Protein AF-A0A527XIR4-F1 (afdb_monomer_lite)

pLDDT: mean 94.07, std 4.56, range [69.12, 98.5]

Structure (mmCIF, N/CA/C/O backbone):
data_AF-A0A527XIR4-F1
#
_entry.id   AF-A0A527XIR4-F1
#
loop_
_atom_site.group_PDB
_atom_site.id
_atom_site.type_symbol
_atom_site.label_atom_id
_atom_site.label_alt_id
_atom_site.label_comp_id
_atom_site.label_asym_id
_atom_site.label_entity_id
_atom_site.label_seq_id
_atom_site.pdbx_PDB_ins_code
_atom_site.Cartn_x
_atom_site.Cartn_y
_atom_site.Cartn_z
_atom_site.occupancy
_atom_site.B_iso_or_equiv
_atom_site.auth_seq_id
_atom_site.auth_comp_id
_atom_site.auth_asym_id
_atom_site.auth_atom_id
_atom_site.pdbx_PDB_model_num
ATOM 1 N N . VAL A 1 1 ? -17.469 -8.112 3.573 1.00 76.81 1 VAL A N 1
ATOM 2 C CA . VAL A 1 1 ? -16.616 -7.674 2.441 1.00 76.81 1 VAL A CA 1
ATOM 3 C C . VAL A 1 1 ? -17.256 -8.041 1.109 1.00 76.81 1 VAL A C 1
ATOM 5 O O . VAL A 1 1 ? -17.502 -7.141 0.321 1.00 76.81 1 VAL A O 1
ATOM 8 N N . GLU A 1 2 ? -17.610 -9.309 0.894 1.00 85.06 2 GLU A N 1
ATOM 9 C CA . GLU A 1 2 ? -18.182 -9.814 -0.369 1.00 85.06 2 GLU A CA 1
ATOM 10 C C . GLU A 1 2 ? -19.403 -9.033 -0.869 1.00 85.06 2 GLU A C 1
ATOM 12 O O . GLU A 1 2 ? -19.424 -8.634 -2.026 1.00 85.06 2 GLU A O 1
ATOM 17 N N . TYR A 1 3 ? -20.356 -8.703 0.010 1.00 89.50 3 TYR A N 1
ATOM 18 C CA . TYR A 1 3 ? -21.544 -7.923 -0.365 1.00 89.50 3 TYR A CA 1
ATOM 19 C C . TYR A 1 3 ? -21.208 -6.592 -1.062 1.00 89.50 3 TYR A C 1
ATOM 21 O O . TYR A 1 3 ? -21.772 -6.268 -2.102 1.00 89.50 3 TYR A O 1
ATOM 29 N N . MET A 1 4 ? -20.254 -5.831 -0.518 1.00 89.25 4 MET A N 1
ATOM 30 C CA . MET A 1 4 ? -19.831 -4.559 -1.109 1.00 89.25 4 MET A CA 1
ATOM 31 C C . MET A 1 4 ? -19.148 -4.773 -2.464 1.00 89.25 4 MET A C 1
ATOM 33 O O . MET A 1 4 ? -19.371 -3.992 -3.383 1.00 89.25 4 MET A O 1
ATOM 37 N N . LEU A 1 5 ? -18.336 -5.826 -2.600 1.00 91.00 5 LEU A N 1
ATOM 38 C CA . LEU A 1 5 ? -17.654 -6.136 -3.859 1.00 91.00 5 LEU A CA 1
ATOM 39 C C . LEU A 1 5 ? -18.644 -6.531 -4.950 1.00 91.00 5 LEU A C 1
ATOM 41 O O . LEU A 1 5 ? -18.539 -6.023 -6.060 1.00 91.00 5 LEU A O 1
ATOM 45 N N . TYR A 1 6 ? -19.627 -7.370 -4.623 1.00 92.00 6 TYR A N 1
ATOM 46 C CA . TYR A 1 6 ? -20.662 -7.768 -5.572 1.00 92.00 6 TYR A CA 1
ATOM 47 C C . TYR A 1 6 ? -21.474 -6.569 -6.049 1.00 92.00 6 TYR A C 1
ATOM 49 O O . TYR A 1 6 ? -21.615 -6.396 -7.253 1.00 92.00 6 TYR A O 1
ATOM 57 N N . MET A 1 7 ? -21.874 -5.664 -5.149 1.00 94.25 7 MET A N 1
ATOM 58 C CA . MET A 1 7 ? -22.542 -4.429 -5.571 1.00 94.25 7 MET A CA 1
ATOM 59 C C . MET A 1 7 ? -21.679 -3.587 -6.521 1.00 94.25 7 MET A C 1
ATOM 61 O O . MET A 1 7 ? -22.176 -3.106 -7.536 1.00 94.25 7 MET A O 1
ATOM 65 N N . LEU A 1 8 ? -20.386 -3.408 -6.226 1.00 93.94 8 LEU A N 1
ATOM 66 C CA . LEU A 1 8 ? -19.490 -2.642 -7.100 1.00 93.94 8 LEU A CA 1
ATOM 67 C C . LEU A 1 8 ? -19.337 -3.311 -8.474 1.00 93.94 8 LEU A C 1
ATOM 69 O O . LEU A 1 8 ? -19.360 -2.628 -9.497 1.00 93.94 8 LEU A O 1
ATOM 73 N N . TRP A 1 9 ? -19.233 -4.637 -8.511 1.00 93.69 9 TRP A N 1
ATOM 74 C CA . TRP A 1 9 ? -19.126 -5.394 -9.756 1.00 93.69 9 TRP A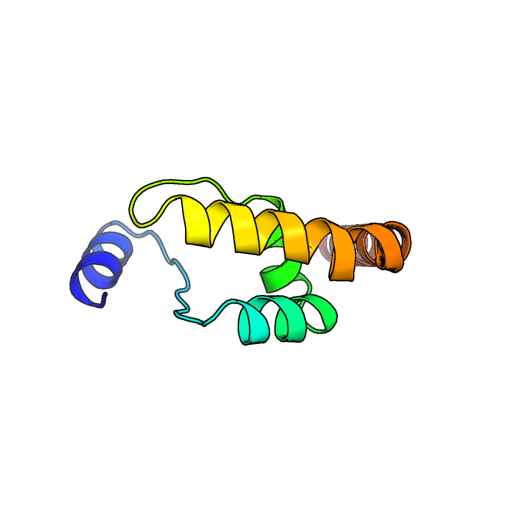 CA 1
ATOM 75 C C . TRP A 1 9 ? -20.410 -5.355 -10.582 1.00 93.69 9 TRP A C 1
ATOM 77 O O . TRP A 1 9 ? -20.325 -5.170 -11.795 1.00 93.69 9 TRP A O 1
ATOM 87 N N . ASP A 1 10 ? -21.576 -5.449 -9.943 1.00 94.62 10 ASP A N 1
ATOM 88 C CA . ASP A 1 10 ? -22.880 -5.319 -10.601 1.00 94.62 10 ASP A CA 1
ATOM 89 C C . ASP A 1 10 ? -23.057 -3.923 -11.219 1.00 94.62 10 ASP A C 1
ATOM 91 O O . ASP A 1 10 ? -23.647 -3.773 -12.287 1.00 94.62 10 ASP A O 1
ATOM 95 N N . MET A 1 11 ? -22.464 -2.895 -10.600 1.00 96.38 11 MET A N 1
ATOM 96 C CA . MET A 1 11 ? -22.374 -1.536 -11.150 1.00 96.38 11 MET A CA 1
ATOM 97 C C . MET A 1 11 ? -21.304 -1.381 -12.250 1.00 96.38 11 MET A C 1
ATOM 99 O O . MET A 1 11 ? -21.104 -0.282 -12.768 1.00 96.38 11 MET A O 1
ATOM 103 N N . GLY A 1 12 ? -20.594 -2.452 -12.611 1.00 94.75 12 GLY A N 1
ATOM 104 C CA . GLY A 1 12 ? -19.534 -2.463 -13.624 1.00 94.75 12 GLY A CA 1
ATOM 105 C C . GLY A 1 12 ? -18.152 -2.022 -13.124 1.00 94.75 12 GLY A C 1
ATOM 106 O O . GLY A 1 12 ? -17.199 -1.997 -13.907 1.00 94.75 12 GLY A O 1
ATOM 107 N N . LEU A 1 13 ? -17.998 -1.701 -11.835 1.00 94.38 13 LEU A N 1
ATOM 108 C CA . LEU A 1 13 ? -16.729 -1.280 -11.239 1.00 94.38 13 LEU A CA 1
ATOM 109 C C . LEU A 1 13 ? -15.891 -2.497 -10.843 1.00 94.38 13 LEU A C 1
ATOM 111 O O . LEU A 1 13 ? -16.058 -3.058 -9.765 1.00 94.38 13 LEU A O 1
ATOM 115 N N . LYS A 1 14 ? -14.936 -2.889 -11.688 1.00 87.62 14 LYS A N 1
ATOM 116 C CA . LYS A 1 14 ? -14.023 -4.014 -11.418 1.00 87.62 14 LYS A CA 1
ATOM 117 C C . LYS A 1 14 ? -12.914 -3.623 -10.435 1.00 87.62 14 LYS A C 1
ATOM 119 O O . LYS A 1 14 ? -11.790 -3.336 -10.837 1.00 87.62 14 LYS A O 1
ATOM 124 N N . VAL A 1 15 ? -13.238 -3.601 -9.145 1.00 88.88 15 VAL A N 1
ATOM 125 C CA . VAL A 1 15 ? -12.280 -3.290 -8.072 1.00 88.88 15 VAL A CA 1
ATOM 126 C C . VAL A 1 15 ? -11.590 -4.545 -7.533 1.00 88.88 15 VAL A C 1
ATOM 128 O O . VAL A 1 15 ? -12.224 -5.588 -7.357 1.00 88.88 15 VAL A O 1
ATOM 131 N N . GLY A 1 16 ? -10.293 -4.430 -7.238 1.00 86.38 16 GLY A N 1
ATOM 132 C CA . GLY A 1 16 ? -9.563 -5.401 -6.423 1.00 86.38 16 GLY A CA 1
ATOM 133 C C . GLY A 1 16 ? -9.792 -5.160 -4.927 1.00 86.38 16 GLY A C 1
ATOM 134 O O . GLY A 1 16 ? -10.107 -4.044 -4.517 1.00 86.38 16 GLY A O 1
ATOM 135 N N . HIS A 1 17 ? -9.620 -6.194 -4.101 1.00 89.69 17 HIS A N 1
ATOM 136 C CA . HIS A 1 17 ? -9.720 -6.084 -2.642 1.00 89.69 17 HIS A CA 1
ATOM 137 C C . HIS A 1 17 ? -8.576 -6.835 -1.954 1.00 89.69 17 HIS A C 1
ATOM 139 O O . HIS A 1 17 ? -8.148 -7.893 -2.415 1.00 89.69 17 HIS A O 1
ATOM 145 N N . ALA A 1 18 ? -8.121 -6.301 -0.821 1.00 92.38 18 ALA A N 1
ATOM 146 C CA . ALA A 1 18 ? -7.247 -6.999 0.110 1.00 92.38 18 ALA A CA 1
ATOM 147 C C . ALA A 1 18 ? -7.516 -6.524 1.544 1.00 92.38 18 ALA A C 1
ATOM 149 O O . ALA A 1 18 ? -7.710 -5.333 1.780 1.00 92.38 18 ALA A O 1
ATOM 150 N N . THR A 1 19 ? -7.481 -7.446 2.505 1.00 93.62 19 THR A N 1
ATOM 151 C CA . THR A 1 19 ? -7.491 -7.141 3.943 1.00 93.62 19 THR A CA 1
ATOM 152 C C . THR A 1 19 ? -6.188 -7.644 4.542 1.00 93.62 19 THR A C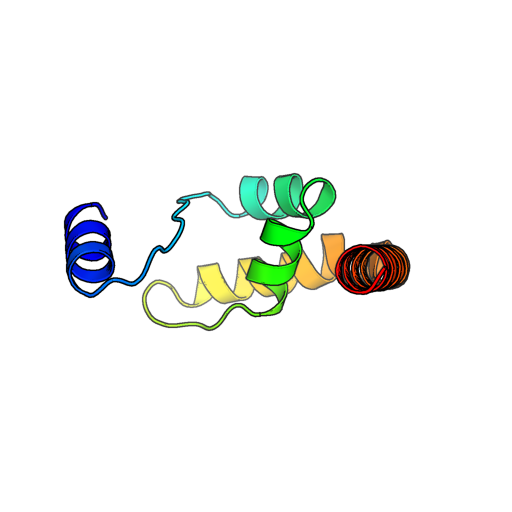 1
ATOM 154 O O . THR A 1 19 ? -5.832 -8.807 4.369 1.00 93.62 19 THR A O 1
ATOM 157 N N . ARG A 1 20 ? -5.436 -6.746 5.180 1.00 94.81 20 ARG A N 1
ATOM 158 C CA . ARG A 1 20 ? -4.075 -6.993 5.666 1.00 94.81 20 ARG A CA 1
ATOM 159 C C . ARG A 1 20 ? -3.857 -6.240 6.971 1.00 94.81 20 ARG A C 1
ATOM 161 O O . ARG A 1 20 ? -4.500 -5.217 7.202 1.00 94.81 20 ARG A O 1
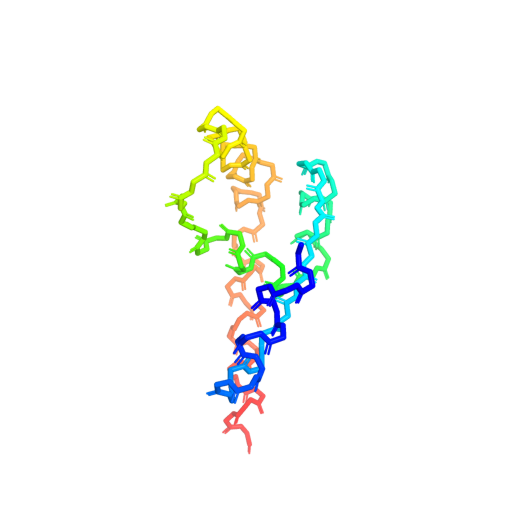ATOM 168 N N . ASN A 1 21 ? -2.952 -6.738 7.805 1.00 97.38 21 ASN A N 1
ATOM 169 C CA . ASN A 1 21 ? -2.422 -5.951 8.916 1.00 97.38 21 ASN A CA 1
ATOM 170 C C . ASN A 1 21 ? -1.371 -4.944 8.397 1.00 97.38 21 ASN A C 1
ATOM 172 O O . ASN A 1 21 ? -0.959 -4.999 7.235 1.00 97.38 21 ASN A O 1
ATOM 176 N N . ILE A 1 22 ? -0.939 -4.024 9.264 1.00 97.75 22 ILE A N 1
ATOM 177 C CA . ILE A 1 22 ? 0.033 -2.978 8.907 1.00 97.75 22 ILE A CA 1
ATOM 178 C C . ILE A 1 22 ? 1.359 -3.585 8.434 1.00 97.75 22 ILE A C 1
ATOM 180 O O . ILE A 1 22 ? 1.901 -3.143 7.425 1.00 97.75 22 ILE A O 1
ATOM 184 N N . GLU A 1 23 ? 1.854 -4.624 9.103 1.00 98.00 23 GLU A N 1
ATOM 185 C CA . GLU A 1 23 ? 3.141 -5.243 8.773 1.00 98.00 23 GLU A CA 1
ATOM 186 C C . GLU A 1 23 ? 3.147 -5.840 7.357 1.00 98.00 23 GLU A C 1
ATOM 188 O O . GLU A 1 23 ? 4.070 -5.615 6.572 1.00 98.00 23 GLU A O 1
ATOM 193 N N . ASP A 1 24 ? 2.067 -6.524 6.976 1.00 97.94 24 ASP A N 1
ATOM 194 C CA . ASP A 1 24 ? 1.889 -7.050 5.626 1.00 97.94 24 ASP A CA 1
ATOM 195 C C . ASP A 1 24 ? 1.794 -5.937 4.580 1.00 97.94 24 ASP A C 1
ATOM 197 O O . ASP A 1 24 ? 2.370 -6.071 3.497 1.00 97.94 24 ASP A O 1
ATOM 201 N N . CYS A 1 25 ? 1.105 -4.832 4.886 1.00 97.88 25 CYS A N 1
ATOM 202 C CA . CYS A 1 25 ? 1.051 -3.663 4.006 1.00 97.88 25 CYS A CA 1
ATOM 203 C C . CYS A 1 25 ? 2.451 -3.092 3.746 1.00 97.88 25 CYS A C 1
ATOM 205 O O . CYS A 1 25 ? 2.817 -2.874 2.588 1.00 97.88 25 CYS A O 1
ATOM 207 N N . LEU A 1 26 ? 3.254 -2.907 4.798 1.00 97.44 26 LEU A N 1
ATOM 208 C CA . LEU A 1 26 ? 4.616 -2.382 4.691 1.00 97.44 26 LEU A CA 1
ATOM 209 C C . LEU A 1 26 ? 5.513 -3.332 3.899 1.00 97.44 26 LEU A C 1
ATOM 211 O O . LEU A 1 26 ? 6.127 -2.921 2.914 1.00 97.44 26 LEU A O 1
ATOM 215 N N . ARG A 1 27 ? 5.537 -4.617 4.261 1.00 97.38 27 ARG A N 1
ATOM 216 C CA . ARG A 1 27 ? 6.346 -5.636 3.584 1.00 97.38 27 ARG A CA 1
ATOM 217 C C . ARG A 1 27 ? 6.008 -5.749 2.097 1.00 97.38 27 ARG A C 1
ATOM 219 O O . ARG A 1 27 ? 6.911 -5.743 1.262 1.00 97.38 27 ARG A O 1
ATOM 226 N N . LEU A 1 28 ? 4.724 -5.837 1.747 1.00 97.12 28 LEU A N 1
ATOM 227 C CA . LEU A 1 28 ? 4.302 -5.995 0.352 1.00 97.12 28 LEU A CA 1
ATOM 228 C C . LEU A 1 28 ? 4.558 -4.735 -0.475 1.00 97.12 28 LEU A C 1
ATOM 230 O O . LEU A 1 28 ? 4.986 -4.848 -1.618 1.00 97.12 28 LEU A O 1
ATOM 234 N N . SER A 1 29 ? 4.411 -3.544 0.108 1.00 96.56 29 SER A N 1
ATOM 235 C CA . SER A 1 29 ? 4.689 -2.283 -0.592 1.00 96.56 29 SER A CA 1
ATOM 236 C C . SER A 1 29 ? 6.146 -2.114 -1.050 1.00 96.56 29 SER A C 1
ATOM 238 O O . SER A 1 29 ? 6.426 -1.302 -1.929 1.00 96.56 29 SER A O 1
ATOM 240 N N . ARG A 1 30 ? 7.085 -2.891 -0.496 1.00 94.44 30 ARG A N 1
ATOM 241 C CA . ARG A 1 30 ? 8.487 -2.905 -0.946 1.00 94.44 30 ARG A CA 1
ATOM 242 C C . ARG A 1 30 ? 8.700 -3.712 -2.226 1.00 94.44 30 ARG A C 1
ATOM 244 O O . ARG A 1 30 ? 9.678 -3.479 -2.922 1.00 94.44 30 ARG A O 1
ATOM 251 N N . SER A 1 31 ? 7.819 -4.672 -2.502 1.00 93.88 31 SER A N 1
ATOM 252 C CA . SER A 1 31 ? 7.960 -5.624 -3.615 1.00 93.88 31 SER A CA 1
ATOM 253 C C . SER A 1 31 ? 6.906 -5.449 -4.707 1.00 93.88 31 SER A C 1
ATOM 255 O O . SER A 1 31 ? 7.129 -5.883 -5.832 1.00 93.88 31 SER A O 1
ATOM 257 N N . ASP A 1 32 ? 5.789 -4.786 -4.404 1.00 94.75 32 ASP A N 1
ATOM 258 C CA . ASP A 1 32 ? 4.691 -4.547 -5.337 1.00 94.75 32 ASP A CA 1
ATOM 259 C C . ASP A 1 32 ? 4.383 -3.047 -5.428 1.00 94.75 32 ASP A C 1
ATOM 261 O O . ASP A 1 32 ? 3.897 -2.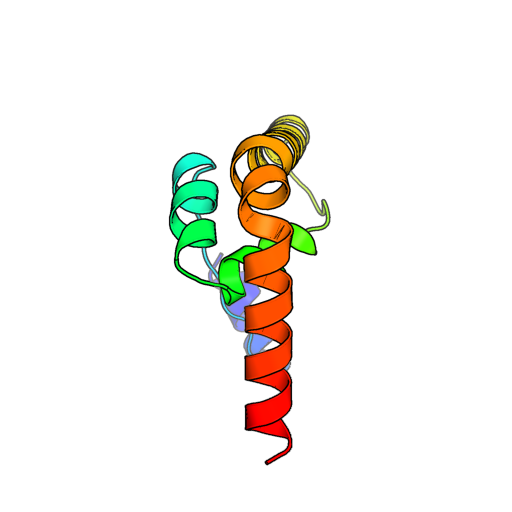415 -4.480 1.00 94.75 32 ASP A O 1
ATOM 265 N N . ILE A 1 33 ? 4.654 -2.479 -6.605 1.00 92.69 33 ILE A N 1
ATOM 266 C CA . ILE A 1 33 ? 4.450 -1.056 -6.873 1.00 92.69 33 ILE A CA 1
ATOM 267 C C . ILE A 1 33 ? 2.972 -0.657 -6.867 1.00 92.69 33 ILE A C 1
ATOM 269 O O . ILE A 1 33 ? 2.656 0.457 -6.460 1.00 92.69 33 ILE A O 1
ATOM 273 N N . THR A 1 34 ? 2.057 -1.558 -7.227 1.00 93.25 34 THR A N 1
ATOM 274 C CA . THR A 1 34 ? 0.611 -1.294 -7.212 1.00 93.25 34 THR A CA 1
ATOM 275 C C . THR A 1 34 ? 0.127 -1.117 -5.780 1.00 93.25 34 THR A C 1
ATOM 277 O O . THR A 1 34 ? -0.608 -0.173 -5.475 1.00 93.25 34 THR A O 1
ATOM 280 N N . ILE A 1 35 ? 0.582 -1.988 -4.872 1.00 95.44 35 ILE A N 1
ATOM 281 C CA . ILE A 1 35 ? 0.281 -1.875 -3.438 1.00 95.44 35 ILE A CA 1
ATOM 282 C C . ILE A 1 35 ? 0.890 -0.591 -2.880 1.00 95.44 35 ILE A C 1
ATOM 284 O O . ILE A 1 35 ? 0.218 0.148 -2.160 1.00 95.44 35 ILE A O 1
ATOM 288 N N . ARG A 1 36 ? 2.139 -0.292 -3.245 1.00 96.06 36 ARG A N 1
ATOM 289 C CA . ARG A 1 36 ? 2.819 0.929 -2.815 1.00 96.06 36 ARG A CA 1
ATOM 290 C C . ARG A 1 36 ? 2.078 2.194 -3.242 1.00 96.06 36 ARG A C 1
ATOM 292 O O . ARG A 1 36 ? 1.835 3.054 -2.400 1.00 96.06 36 ARG A O 1
ATOM 299 N N . THR A 1 37 ? 1.701 2.301 -4.516 1.00 95.88 37 THR A N 1
ATOM 300 C CA . THR A 1 37 ? 0.915 3.429 -5.033 1.00 95.88 37 THR A CA 1
ATOM 301 C C . THR A 1 37 ? -0.435 3.521 -4.323 1.00 95.88 37 THR A C 1
ATOM 303 O O . THR A 1 37 ? -0.822 4.605 -3.904 1.00 95.88 37 THR A O 1
ATOM 306 N N . SER A 1 38 ? -1.106 2.388 -4.087 1.00 95.38 38 SER A N 1
ATOM 307 C CA . SER A 1 38 ? -2.399 2.362 -3.385 1.00 95.38 38 SER A CA 1
ATOM 308 C C . SER A 1 38 ? -2.320 2.927 -1.960 1.00 95.38 38 SER A C 1
ATOM 310 O O . SER A 1 38 ? -3.238 3.620 -1.529 1.00 95.38 38 SER A O 1
ATOM 312 N N . ILE A 1 39 ? -1.235 2.653 -1.222 1.00 96.81 39 ILE A N 1
ATOM 313 C CA . ILE A 1 39 ? -1.027 3.210 0.127 1.00 96.81 39 ILE A CA 1
ATOM 314 C C . ILE A 1 39 ? -0.630 4.690 0.051 1.00 96.81 39 ILE A C 1
ATOM 316 O O . ILE A 1 39 ? -1.102 5.488 0.856 1.00 96.81 39 ILE A O 1
ATOM 320 N N . LEU A 1 40 ? 0.191 5.074 -0.932 1.00 96.44 40 LEU A N 1
ATOM 321 C CA . LEU A 1 40 ? 0.595 6.468 -1.146 1.00 96.44 40 LEU A CA 1
ATOM 322 C C . LEU A 1 40 ? -0.608 7.387 -1.429 1.00 96.44 40 LEU A C 1
ATOM 324 O O . LEU A 1 40 ? -0.600 8.550 -1.035 1.00 96.44 40 LEU A O 1
ATOM 328 N N . GLU A 1 41 ? -1.643 6.860 -2.084 1.00 95.88 41 GLU A N 1
ATOM 329 C CA . GLU A 1 41 ? -2.881 7.575 -2.422 1.00 95.88 41 GLU A CA 1
ATOM 330 C C . GLU A 1 41 ? -4.033 7.304 -1.439 1.00 95.88 41 GLU A C 1
ATOM 332 O O . GLU A 1 41 ? -5.179 7.698 -1.691 1.00 95.88 41 GLU A O 1
ATOM 337 N N . ALA A 1 42 ? -3.753 6.625 -0.323 1.00 96.62 42 ALA A N 1
ATOM 338 C CA . ALA A 1 42 ? -4.773 6.222 0.630 1.00 96.62 42 ALA A CA 1
ATOM 339 C C . ALA A 1 42 ? -5.525 7.427 1.213 1.00 96.62 42 ALA A C 1
ATOM 341 O O . ALA A 1 42 ? -4.961 8.485 1.497 1.00 96.62 42 ALA A O 1
ATOM 342 N N . ARG A 1 43 ? -6.831 7.239 1.425 1.00 96.94 43 ARG A N 1
ATOM 343 C CA . ARG A 1 43 ? -7.713 8.212 2.074 1.00 96.94 43 ARG A CA 1
ATOM 344 C C . ARG A 1 43 ? -8.478 7.527 3.189 1.00 96.94 43 ARG A C 1
ATOM 346 O O . ARG A 1 43 ? -9.014 6.436 2.994 1.00 96.94 43 ARG A O 1
ATOM 353 N N . PHE A 1 44 ? -8.558 8.179 4.343 1.00 97.50 44 PHE A N 1
ATOM 354 C CA . PHE A 1 44 ? -9.409 7.712 5.427 1.00 97.50 44 PHE A CA 1
ATOM 355 C C . PHE A 1 44 ? -10.879 7.802 5.006 1.00 97.50 44 PHE A C 1
ATOM 357 O O . PHE A 1 44 ? -11.344 8.862 4.590 1.00 97.50 44 PHE A O 1
ATOM 364 N N . LEU A 1 45 ? -11.600 6.685 5.113 1.00 94.88 45 LEU A N 1
ATOM 3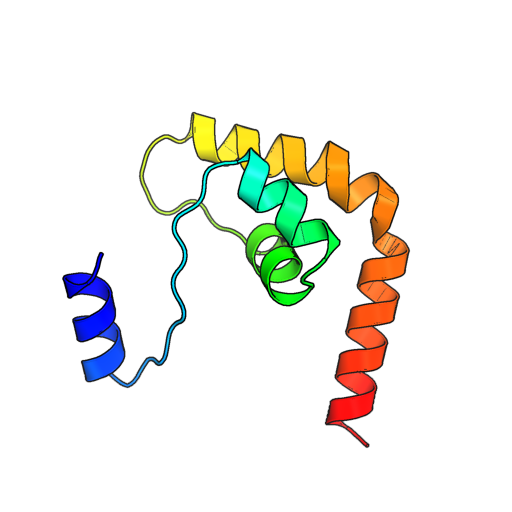65 C CA . LEU A 1 45 ? -13.038 6.624 4.845 1.00 94.88 45 LEU A CA 1
ATOM 366 C C . LEU A 1 45 ? -13.820 6.413 6.139 1.00 94.88 45 LEU A C 1
ATOM 368 O O . LEU A 1 45 ? -14.708 7.196 6.465 1.00 94.88 45 LEU A O 1
ATOM 372 N N . TRP A 1 46 ? -13.496 5.345 6.868 1.00 95.50 46 TRP A N 1
ATOM 373 C CA . TRP A 1 46 ? -14.170 4.970 8.105 1.00 95.50 46 TRP A CA 1
ATOM 374 C C . TRP A 1 46 ? -13.345 3.945 8.891 1.00 95.50 46 TRP A C 1
ATOM 376 O O . TRP A 1 46 ? -12.558 3.201 8.304 1.00 95.50 46 TRP A O 1
ATOM 386 N N . GLY A 1 47 ? -13.574 3.860 10.203 1.00 96.25 47 GLY A N 1
ATOM 387 C CA . GLY A 1 47 ? -12.973 2.865 11.092 1.00 96.25 47 GLY A CA 1
ATOM 388 C C 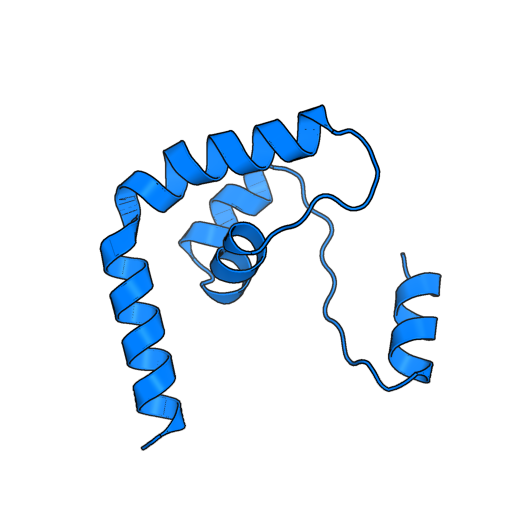. GLY A 1 47 ? -12.100 3.491 12.175 1.00 96.25 47 GLY A C 1
ATOM 389 O O . GLY A 1 47 ? -12.312 4.631 12.584 1.00 96.25 47 GLY A O 1
ATOM 390 N N . GLU A 1 48 ? -11.121 2.730 12.660 1.00 97.56 48 GLU A N 1
ATOM 391 C CA . GLU A 1 48 ? -10.197 3.203 13.687 1.00 97.56 48 GLU A CA 1
ATOM 392 C C . GLU A 1 48 ? -9.161 4.163 13.092 1.00 97.56 48 GLU A C 1
ATOM 394 O O . GLU A 1 48 ? -8.243 3.761 12.377 1.00 97.56 48 GLU A O 1
ATOM 399 N N . GLN A 1 49 ? -9.294 5.447 13.419 1.00 98.00 49 GLN A N 1
ATOM 400 C CA . GLN A 1 49 ? -8.417 6.491 12.892 1.00 98.00 49 GLN A CA 1
ATOM 401 C C . GLN A 1 49 ? -6.945 6.291 13.287 1.00 98.00 49 GLN A C 1
ATOM 403 O O . GLN A 1 49 ? -6.060 6.512 12.466 1.00 98.00 49 GLN A O 1
ATOM 408 N N . LYS A 1 50 ? -6.677 5.787 14.499 1.00 98.06 50 LYS A N 1
ATOM 409 C CA . LYS A 1 50 ? -5.310 5.499 14.962 1.00 98.06 50 LYS A CA 1
ATOM 410 C C . LYS A 1 50 ? -4.595 4.483 14.073 1.00 98.06 50 LYS A C 1
ATOM 412 O O . LYS A 1 50 ? -3.421 4.660 13.777 1.00 98.06 50 LYS A O 1
ATOM 417 N N . LEU A 1 51 ? -5.310 3.455 13.610 1.00 97.62 51 LEU A N 1
ATOM 418 C CA . LEU A 1 51 ? -4.751 2.424 12.735 1.00 97.62 51 LEU A CA 1
ATOM 419 C C . LEU A 1 51 ? -4.355 3.004 11.369 1.00 97.62 51 LEU A C 1
ATOM 421 O O . LEU A 1 51 ? -3.317 2.654 10.811 1.00 97.62 51 LEU A O 1
ATOM 425 N N . TYR A 1 52 ? -5.172 3.919 10.840 1.00 98.25 52 TYR A N 1
ATOM 426 C CA . TYR A 1 52 ? -4.869 4.639 9.605 1.00 98.25 52 TYR A CA 1
ATOM 427 C C . TYR A 1 52 ? -3.642 5.549 9.759 1.00 98.25 52 TYR A C 1
ATOM 429 O O . TYR A 1 52 ? -2.740 5.520 8.922 1.00 98.25 52 TYR A O 1
ATOM 437 N N . GLU A 1 53 ? -3.584 6.326 10.842 1.00 98.38 53 GLU A N 1
ATOM 438 C CA . GLU A 1 53 ? -2.458 7.218 11.139 1.00 98.38 53 GLU A CA 1
ATOM 439 C C . GLU A 1 53 ? -1.152 6.441 11.352 1.00 98.38 53 GLU A C 1
ATOM 441 O O . GLU A 1 53 ? -0.104 6.848 10.843 1.00 98.38 53 GLU A O 1
ATOM 446 N N . GLU A 1 54 ? -1.211 5.299 12.043 1.00 98.50 54 GLU A N 1
ATOM 447 C CA . GLU A 1 54 ? -0.066 4.407 12.227 1.00 98.50 54 GLU A CA 1
ATOM 448 C C . GLU A 1 54 ? 0.441 3.874 10.884 1.00 98.50 54 GLU A C 1
ATOM 450 O O . GLU A 1 54 ? 1.639 3.968 10.605 1.00 98.50 54 GLU A O 1
ATOM 455 N N . LEU A 1 55 ? -0.459 3.372 10.028 1.00 98.44 55 LEU A N 1
ATOM 456 C CA . LEU A 1 55 ? -0.097 2.868 8.704 1.00 98.44 55 LEU A CA 1
ATOM 457 C C . LEU A 1 55 ? 0.626 3.939 7.882 1.00 98.44 55 LEU A C 1
ATOM 459 O O . LEU A 1 55 ? 1.693 3.659 7.340 1.00 98.44 55 LEU A O 1
ATOM 463 N N . LEU A 1 56 ? 0.077 5.156 7.801 1.00 98.19 56 LEU A N 1
ATOM 464 C CA . LEU A 1 56 ? 0.688 6.233 7.019 1.00 98.19 56 LEU A CA 1
ATOM 465 C C . LEU A 1 56 ? 2.033 6.681 7.591 1.00 98.19 56 LEU A C 1
ATOM 467 O O . LEU A 1 56 ? 2.989 6.861 6.837 1.00 98.19 56 LEU A O 1
ATOM 471 N N . THR A 1 57 ? 2.126 6.820 8.914 1.00 98.31 57 THR A N 1
ATOM 472 C CA . THR A 1 57 ? 3.360 7.246 9.587 1.00 98.31 57 THR A CA 1
ATOM 473 C C . THR A 1 57 ? 4.478 6.230 9.371 1.00 98.31 57 THR A C 1
ATOM 475 O O . THR A 1 57 ? 5.590 6.592 8.980 1.00 98.31 57 THR A O 1
ATOM 478 N N . ARG A 1 58 ? 4.185 4.940 9.582 1.00 98.25 58 ARG A N 1
ATOM 479 C CA . ARG A 1 58 ? 5.157 3.864 9.365 1.00 98.25 58 ARG A CA 1
ATOM 480 C C . ARG A 1 58 ? 5.514 3.718 7.891 1.00 98.25 58 ARG A C 1
ATOM 482 O O . ARG A 1 58 ? 6.684 3.552 7.569 1.00 98.25 58 ARG A O 1
ATOM 489 N N . PHE A 1 59 ? 4.546 3.837 6.986 1.00 98.12 59 PHE A N 1
ATOM 490 C CA . PHE A 1 59 ? 4.803 3.762 5.550 1.00 98.12 59 PHE A CA 1
ATOM 491 C C . PHE A 1 59 ? 5.728 4.885 5.061 1.00 98.12 59 PHE A C 1
ATOM 493 O O . PHE A 1 59 ? 6.678 4.606 4.324 1.00 98.12 59 PHE A O 1
ATOM 500 N N . ASP A 1 60 ? 5.517 6.128 5.510 1.00 97.50 60 ASP A N 1
ATOM 501 C CA . ASP A 1 60 ? 6.423 7.238 5.194 1.00 97.50 60 ASP A CA 1
ATOM 502 C C . ASP A 1 60 ? 7.850 6.936 5.669 1.00 97.50 60 ASP A C 1
ATOM 504 O O . ASP A 1 60 ? 8.806 6.969 4.888 1.00 97.50 60 ASP A O 1
ATOM 508 N N . HIS A 1 61 ? 7.982 6.582 6.949 1.00 97.44 61 HIS A N 1
ATOM 509 C CA . HIS A 1 61 ? 9.276 6.402 7.593 1.00 97.44 61 HIS A CA 1
ATOM 510 C C . HIS A 1 61 ? 10.049 5.189 7.060 1.00 97.44 61 HIS A C 1
ATOM 512 O O . HIS A 1 61 ? 11.249 5.270 6.800 1.00 97.44 61 HIS A O 1
ATOM 518 N N . GLU A 1 62 ? 9.370 4.057 6.898 1.00 96.69 62 GLU A N 1
ATOM 519 C CA . GLU A 1 62 ? 10.011 2.781 6.598 1.00 96.69 62 GLU A CA 1
ATOM 520 C C . GLU A 1 62 ? 10.161 2.521 5.095 1.00 96.69 62 GLU A C 1
ATOM 522 O O . GLU A 1 62 ? 11.061 1.772 4.697 1.00 96.69 62 GLU A O 1
ATOM 527 N N . VAL A 1 63 ? 9.298 3.107 4.257 1.00 95.81 63 VAL A N 1
ATOM 528 C CA . VAL A 1 63 ? 9.250 2.832 2.813 1.00 95.81 63 VAL A CA 1
ATOM 529 C C . VAL A 1 63 ? 9.546 4.090 2.003 1.00 95.81 63 VAL A C 1
ATOM 531 O O . VAL A 1 63 ? 10.501 4.096 1.227 1.00 95.81 63 VAL A O 1
ATOM 534 N N . VAL A 1 64 ? 8.771 5.165 2.162 1.00 95.62 64 VAL A N 1
ATOM 535 C CA . VAL A 1 64 ? 8.859 6.330 1.260 1.00 95.62 64 VAL A CA 1
ATOM 536 C C . VAL A 1 64 ? 10.209 7.035 1.364 1.00 95.62 64 VAL A C 1
ATOM 538 O O . VAL A 1 64 ? 10.861 7.236 0.338 1.00 95.62 64 VAL A O 1
ATOM 541 N N . ARG A 1 65 ? 10.661 7.363 2.581 1.00 93.81 65 ARG A N 1
ATOM 542 C CA . ARG A 1 65 ? 11.906 8.121 2.804 1.00 93.81 65 ARG A CA 1
ATOM 543 C C . ARG A 1 65 ? 13.151 7.444 2.245 1.00 93.81 65 ARG A C 1
ATOM 545 O O . ARG A 1 65 ? 14.073 8.129 1.815 1.00 93.81 65 ARG A O 1
ATOM 552 N N . THR A 1 66 ? 13.188 6.117 2.267 1.00 91.31 66 THR A N 1
ATOM 553 C CA . THR A 1 66 ? 14.365 5.335 1.875 1.00 91.31 66 THR A CA 1
ATOM 554 C C . THR A 1 66 ? 14.360 4.960 0.398 1.00 91.31 66 THR A C 1
ATOM 556 O O . THR A 1 66 ? 15.429 4.827 -0.182 1.00 91.31 66 THR A O 1
ATOM 559 N N . THR A 1 67 ? 13.179 4.837 -0.220 1.00 93.50 67 THR A N 1
ATOM 560 C CA . THR A 1 67 ? 13.035 4.251 -1.567 1.00 93.50 67 THR A CA 1
ATOM 561 C C . THR A 1 67 ? 12.278 5.146 -2.558 1.00 93.50 67 THR A C 1
ATOM 563 O O . THR A 1 67 ? 11.702 4.677 -3.541 1.00 93.50 67 THR A O 1
ATOM 566 N N . GLY A 1 68 ? 12.185 6.450 -2.279 1.00 91.81 68 GLY A N 1
ATOM 567 C CA . GLY A 1 68 ? 11.471 7.424 -3.115 1.00 91.81 68 GLY A CA 1
ATOM 568 C C . GLY A 1 68 ? 11.994 7.518 -4.558 1.00 91.81 68 GLY A C 1
ATOM 569 O O . GLY A 1 68 ? 11.190 7.404 -5.486 1.00 91.81 68 GLY A O 1
ATOM 570 N N . PRO A 1 69 ? 13.314 7.673 -4.787 1.00 94.06 69 PRO A N 1
ATOM 571 C CA . PRO A 1 69 ? 13.871 7.726 -6.139 1.00 94.06 69 PRO A CA 1
ATOM 572 C C . PRO A 1 69 ? 13.585 6.465 -6.963 1.00 94.06 69 PRO A C 1
ATOM 574 O O . PRO A 1 69 ? 13.207 6.566 -8.127 1.00 94.06 69 PRO A O 1
ATOM 577 N N . GLU A 1 70 ? 13.701 5.285 -6.351 1.00 92.94 70 GLU A N 1
ATOM 578 C CA . GLU A 1 70 ? 13.449 3.991 -7.002 1.00 92.94 70 GLU A CA 1
ATOM 579 C C . GLU A 1 70 ? 11.990 3.869 -7.453 1.00 92.94 70 GLU A C 1
ATOM 581 O O . GLU A 1 70 ? 11.716 3.437 -8.571 1.00 92.94 70 GLU A O 1
ATOM 586 N N . TYR A 1 71 ? 11.049 4.329 -6.623 1.00 94.50 71 TYR A N 1
ATOM 587 C CA . TYR A 1 71 ? 9.635 4.391 -6.987 1.00 94.50 71 TYR A CA 1
ATOM 588 C C . TYR A 1 71 ? 9.380 5.288 -8.198 1.00 94.50 71 TYR A C 1
ATOM 590 O O . TYR A 1 71 ? 8.659 4.892 -9.112 1.00 94.50 71 TYR A O 1
ATOM 598 N N . VAL A 1 72 ? 9.979 6.483 -8.226 1.00 94.25 72 VAL A N 1
ATOM 599 C CA . VAL A 1 72 ? 9.820 7.412 -9.353 1.00 94.25 72 VAL A CA 1
ATOM 600 C C . VAL A 1 72 ? 10.344 6.785 -10.643 1.00 94.25 72 VAL A C 1
ATOM 602 O O . VAL A 1 72 ? 9.645 6.820 -11.653 1.00 94.25 72 VAL A O 1
ATOM 605 N N . GLN A 1 73 ? 11.526 6.163 -10.608 1.00 94.12 73 GLN A N 1
ATOM 606 C CA . GLN A 1 73 ? 12.088 5.476 -11.775 1.00 94.12 73 GLN A CA 1
ATOM 607 C C . GLN A 1 73 ? 11.182 4.342 -12.261 1.00 94.12 73 GLN A C 1
ATOM 609 O O . GLN A 1 73 ? 10.896 4.253 -13.452 1.00 94.12 73 GLN A O 1
ATOM 614 N N . ALA A 1 74 ? 10.658 3.525 -11.345 1.00 92.62 74 ALA A N 1
ATOM 615 C CA . ALA A 1 74 ? 9.750 2.442 -11.702 1.00 92.62 74 ALA A CA 1
ATOM 616 C C . ALA A 1 74 ? 8.436 2.952 -12.330 1.00 92.62 74 ALA A C 1
ATOM 618 O O . ALA A 1 74 ? 7.963 2.380 -13.310 1.00 92.62 74 ALA A O 1
ATOM 619 N N . LYS A 1 75 ? 7.865 4.064 -11.839 1.00 93.62 75 LYS A N 1
ATOM 620 C CA . LYS A 1 75 ? 6.674 4.681 -12.455 1.00 93.62 75 LYS A CA 1
ATOM 621 C C . LYS A 1 75 ? 6.960 5.300 -13.824 1.00 93.62 75 LYS A C 1
ATOM 623 O O . LYS A 1 75 ? 6.080 5.268 -14.683 1.00 93.62 75 LYS A O 1
ATOM 628 N N . LEU A 1 76 ? 8.152 5.866 -14.030 1.00 94.06 76 LEU A N 1
ATOM 629 C CA . LEU A 1 76 ? 8.573 6.364 -15.342 1.00 94.06 76 LEU A CA 1
ATOM 630 C C . LEU A 1 76 ? 8.712 5.214 -16.345 1.00 94.06 76 LEU A C 1
ATOM 632 O O . LEU A 1 76 ? 8.156 5.313 -17.433 1.00 94.06 76 LEU A O 1
ATOM 636 N N . ALA A 1 77 ? 9.338 4.103 -15.951 1.00 92.44 77 ALA A N 1
ATOM 637 C CA . ALA A 1 77 ? 9.451 2.913 -16.793 1.00 92.44 77 ALA A CA 1
ATOM 638 C C . ALA A 1 77 ? 8.074 2.331 -17.173 1.00 92.44 77 ALA A C 1
ATOM 640 O O . ALA A 1 77 ? 7.812 2.107 -18.349 1.00 92.44 77 ALA A O 1
ATOM 641 N N . GLU A 1 78 ? 7.153 2.182 -16.210 1.00 91.12 78 GLU A N 1
ATOM 642 C CA . GLU A 1 78 ? 5.778 1.713 -16.475 1.00 91.12 78 GLU A CA 1
ATOM 643 C C . GLU A 1 78 ? 5.030 2.630 -17.460 1.00 91.12 78 GLU A C 1
ATOM 645 O O . GLU A 1 78 ? 4.249 2.173 -18.299 1.00 91.12 78 GLU A O 1
ATOM 650 N N . ARG A 1 79 ? 5.240 3.948 -17.350 1.00 90.06 79 ARG A N 1
ATOM 651 C CA . ARG A 1 79 ? 4.673 4.917 -18.291 1.00 90.06 79 ARG A CA 1
ATOM 652 C C . ARG A 1 79 ? 5.256 4.704 -19.685 1.00 90.06 79 ARG A C 1
ATOM 654 O O . ARG A 1 79 ? 4.495 4.678 -20.648 1.00 90.06 79 ARG A O 1
ATOM 661 N N . ASP A 1 80 ? 6.571 4.585 -19.788 1.00 94.06 80 ASP A N 1
ATOM 662 C CA . ASP A 1 80 ? 7.256 4.459 -21.071 1.00 94.06 80 ASP A CA 1
ATOM 663 C C . ASP A 1 80 ? 6.851 3.155 -21.786 1.00 94.06 80 ASP A C 1
ATOM 665 O O . ASP A 1 80 ? 6.566 3.194 -22.977 1.00 94.06 80 ASP A O 1
ATOM 669 N N . GLU A 1 81 ? 6.675 2.044 -21.060 1.00 93.06 81 GLU A N 1
ATOM 670 C CA . GLU A 1 81 ? 6.132 0.787 -21.605 1.00 93.06 81 GLU A CA 1
ATOM 671 C C . GLU A 1 81 ? 4.706 0.928 -22.158 1.00 93.06 81 GLU A C 1
ATOM 673 O O . GLU A 1 81 ? 4.367 0.319 -23.168 1.00 93.06 81 GLU A O 1
ATOM 678 N N . ARG A 1 82 ? 3.851 1.735 -21.516 1.00 88.69 82 ARG A N 1
ATOM 679 C CA . ARG A 1 82 ? 2.465 1.958 -21.968 1.00 88.69 82 ARG A CA 1
ATOM 680 C C . ARG A 1 82 ? 2.380 2.801 -23.241 1.00 88.69 82 ARG A C 1
ATOM 682 O O . ARG A 1 82 ? 1.365 2.747 -23.934 1.00 88.69 82 ARG A O 1
ATOM 689 N N . HIS A 1 83 ? 3.387 3.632 -23.489 1.00 86.94 83 HIS A N 1
ATOM 690 C CA . HIS A 1 83 ? 3.415 4.584 -24.599 1.00 86.94 83 HIS A CA 1
ATOM 691 C C . HIS A 1 83 ? 4.421 4.215 -25.703 1.00 86.94 83 HIS A C 1
ATOM 693 O O . HIS A 1 83 ? 4.593 5.012 -26.627 1.00 86.94 83 HIS A O 1
ATOM 699 N N . ALA A 1 84 ? 5.059 3.045 -25.607 1.00 69.12 84 ALA A N 1
ATOM 700 C CA . ALA A 1 84 ? 5.845 2.424 -26.673 1.00 69.12 84 ALA A CA 1
ATOM 701 C C . ALA A 1 84 ? 4.936 1.753 -27.715 1.00 69.12 84 ALA A C 1
ATOM 703 O O . ALA A 1 84 ? 5.278 1.840 -28.917 1.00 69.12 84 ALA A O 1
#

Sequence (84 aa):
VEYMLYMLWDMGLKVGHATRNIEDCLRLSRSDITIRTSILEARFLWGEQKLYEELLTRFDHEVVRTTGPEYVQAKLAERDERHA

Foldseek 3Di:
DVVVCVVCVVVVNNDDDDDDALVCLLVVLQVDLVSVVCLVPDDDDDDDVVRNVVSNVCCCVVPCVVCVVVSVVVVVVVVVVVVD

Radius of gyration: 15.06 Å; chains: 1; bounding box: 37×18×42 Å

Secondary structure (DSSP, 8-state):
-HHHHHHHHHTT---------HHHHHHHHTT-HHHHHHHHT----SS-HHHHHHHHHHHIIIIIHHHHHHHHHHHHHHHHHHH-